Protein AF-A0A679KBF8-F1 (afdb_monomer)

Foldseek 3Di:
DDDFDADPPPGHTPVVCVPVVPCVVVCVVVVPPPDDPVVVVVVVVVFDADPVGGPVPDPPPPDDPPCPPPDPVVVVVVLCQAQNDPVQLVVQLVVQLVVLVPDPCNVVDDPLRNVLSSVLSSLVSSCVRGPVPPCVSVVSNVVSVVVVVVVVVD

Structure (mmCIF, N/CA/C/O backbone):
data_AF-A0A679KBF8-F1
#
_entry.id   AF-A0A679KBF8-F1
#
loop_
_atom_site.group_PDB
_atom_site.id
_atom_site.type_symbol
_atom_site.label_atom_id
_atom_site.label_alt_id
_atom_site.label_comp_id
_atom_site.label_asym_id
_atom_site.label_entity_id
_atom_site.label_seq_id
_atom_site.pdbx_PDB_ins_code
_atom_site.Cartn_x
_atom_site.Cartn_y
_atom_site.Cartn_z
_atom_site.occupancy
_atom_site.B_iso_or_equiv
_atom_site.auth_seq_id
_atom_site.auth_comp_id
_atom_site.auth_asym_id
_atom_site.auth_atom_id
_atom_site.pdbx_PDB_model_num
ATOM 1 N N . MET A 1 1 ? 2.979 41.231 -51.814 1.00 37.81 1 MET A N 1
ATOM 2 C CA . MET A 1 1 ? 3.895 41.541 -50.696 1.00 37.81 1 MET A CA 1
ATOM 3 C C . MET A 1 1 ? 4.637 40.258 -50.385 1.00 37.81 1 MET A C 1
ATOM 5 O O . MET A 1 1 ? 4.103 39.417 -49.674 1.00 37.81 1 MET A O 1
ATOM 9 N N . ASP A 1 2 ? 5.795 40.065 -51.010 1.00 38.38 2 ASP A N 1
ATOM 10 C CA . ASP A 1 2 ? 6.565 38.828 -50.877 1.00 38.38 2 ASP A CA 1
ATOM 11 C C . ASP A 1 2 ? 7.227 38.754 -49.501 1.00 38.38 2 ASP A C 1
ATOM 13 O O . ASP A 1 2 ? 7.965 39.657 -49.100 1.00 38.38 2 ASP A O 1
ATOM 17 N N . GLN A 1 3 ? 6.942 37.685 -48.755 1.00 44.09 3 GLN A N 1
ATOM 18 C CA . GLN A 1 3 ? 7.626 37.409 -47.497 1.00 44.09 3 GLN A CA 1
ATOM 19 C C . GLN A 1 3 ? 9.013 36.846 -47.795 1.00 44.09 3 GLN A C 1
ATOM 21 O O . GLN A 1 3 ? 9.156 35.710 -48.242 1.00 44.09 3 GLN A O 1
ATOM 26 N N . VAL A 1 4 ? 10.041 37.654 -47.546 1.00 43.03 4 VAL A N 1
ATOM 27 C CA . VAL A 1 4 ? 11.436 37.229 -47.674 1.00 43.03 4 VAL A CA 1
ATOM 28 C C . VAL A 1 4 ? 11.751 36.234 -46.555 1.00 43.03 4 VAL A C 1
ATOM 30 O O . VAL A 1 4 ? 11.696 36.588 -45.377 1.00 43.03 4 VAL A O 1
ATOM 33 N N . LYS A 1 5 ? 12.061 34.992 -46.927 1.00 49.69 5 LYS A N 1
ATOM 34 C CA . LYS A 1 5 ? 12.474 33.920 -46.014 1.00 49.69 5 LYS A CA 1
ATOM 35 C C . LYS A 1 5 ? 13.995 33.954 -45.804 1.00 49.69 5 LYS A C 1
ATOM 37 O O . LYS A 1 5 ? 14.747 34.293 -46.722 1.00 49.69 5 LYS A O 1
ATO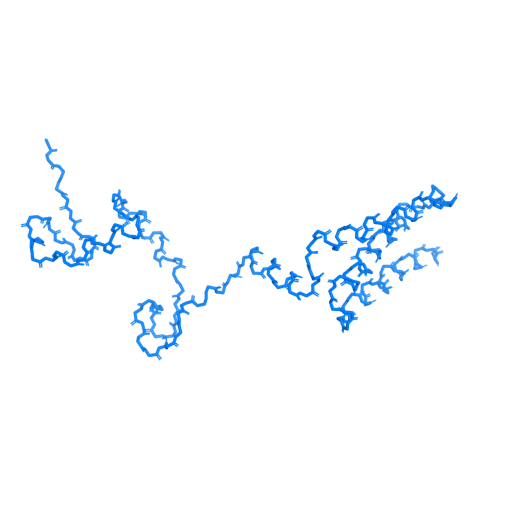M 42 N N . TYR A 1 6 ? 14.417 33.674 -44.572 1.00 43.31 6 TYR A N 1
ATOM 43 C CA . TYR A 1 6 ? 15.815 33.704 -44.135 1.00 43.31 6 TYR A CA 1
ATOM 44 C C . TYR A 1 6 ? 16.161 32.399 -43.409 1.00 43.31 6 TYR A C 1
ATOM 46 O O . TYR A 1 6 ? 15.367 31.923 -42.594 1.00 43.31 6 TYR A O 1
ATOM 54 N N . CYS A 1 7 ? 17.360 31.868 -43.652 1.00 40.50 7 CYS A N 1
ATOM 55 C CA . CYS A 1 7 ? 17.886 30.675 -42.990 1.00 40.50 7 CYS A CA 1
ATOM 56 C C . CYS A 1 7 ? 18.299 30.984 -41.541 1.00 40.50 7 CYS A C 1
ATOM 58 O O . CYS A 1 7 ? 19.079 31.900 -41.281 1.00 40.50 7 CYS A O 1
ATOM 60 N N . THR A 1 8 ? 17.801 30.209 -40.576 1.00 50.28 8 THR A N 1
ATOM 61 C CA . THR A 1 8 ? 17.963 30.480 -39.137 1.00 50.28 8 THR A CA 1
ATOM 62 C C . THR A 1 8 ? 19.338 30.130 -38.562 1.00 50.28 8 THR A C 1
ATOM 64 O O . THR A 1 8 ? 19.607 30.510 -37.426 1.00 50.28 8 THR A O 1
ATOM 67 N N . PHE A 1 9 ? 20.197 29.430 -39.309 1.00 37.97 9 PHE A N 1
ATOM 68 C CA . PHE A 1 9 ? 21.542 29.064 -38.845 1.00 37.97 9 PHE A CA 1
ATOM 69 C C . PHE A 1 9 ? 22.590 30.140 -39.186 1.00 37.97 9 PHE A C 1
ATOM 71 O O . PHE A 1 9 ? 23.430 30.466 -38.355 1.00 37.97 9 PHE A O 1
ATOM 78 N N . CYS A 1 10 ? 22.497 30.765 -40.367 1.00 38.66 10 CYS A N 1
ATOM 79 C CA . CYS A 1 10 ? 23.449 31.791 -40.826 1.00 38.66 10 CYS A CA 1
ATOM 80 C C . CYS A 1 10 ? 22.843 33.195 -41.027 1.00 38.66 10 CYS A C 1
ATOM 82 O O . CYS A 1 10 ? 23.578 34.161 -41.212 1.00 38.66 10 CYS A O 1
ATOM 84 N N . GLY A 1 11 ? 21.514 33.334 -41.003 1.00 45.44 11 GLY A N 1
ATOM 85 C CA . GLY A 1 11 ? 20.817 34.616 -41.154 1.00 45.44 11 GLY A CA 1
ATOM 86 C C . GLY A 1 11 ? 20.732 35.169 -42.585 1.00 45.44 11 GLY A C 1
ATOM 87 O O . GLY A 1 11 ? 20.301 36.310 -42.753 1.00 45.44 11 GLY A O 1
ATOM 88 N N . MET A 1 12 ? 21.121 34.407 -43.615 1.00 45.59 12 MET A N 1
ATOM 89 C CA . MET A 1 12 ? 21.074 34.844 -45.023 1.00 45.59 12 MET A CA 1
ATOM 90 C C . MET A 1 12 ? 19.700 34.610 -45.679 1.00 45.59 12 MET A C 1
ATOM 92 O O . MET A 1 12 ? 18.915 33.782 -45.216 1.00 45.59 12 MET A O 1
ATOM 96 N N . LYS A 1 13 ? 19.398 35.361 -46.751 1.00 49.81 13 LYS A N 1
ATOM 97 C CA . LYS A 1 13 ? 18.172 35.196 -47.562 1.00 49.81 13 LYS A CA 1
ATOM 98 C C . LYS A 1 13 ? 18.233 33.891 -48.359 1.00 49.81 13 LYS A C 1
ATOM 100 O O . LYS A 1 13 ? 19.283 33.586 -48.916 1.00 49.81 13 LYS A O 1
ATOM 105 N N . ASP A 1 14 ? 17.102 33.195 -48.495 1.00 48.00 14 ASP A N 1
ATOM 106 C CA . ASP A 1 14 ? 17.009 31.875 -49.156 1.00 48.00 14 ASP A CA 1
ATOM 107 C C . ASP A 1 14 ? 17.683 31.812 -50.542 1.00 48.00 14 ASP A C 1
ATOM 109 O O . ASP A 1 14 ? 18.344 30.828 -50.863 1.00 48.00 14 ASP A O 1
ATOM 113 N N . SER A 1 15 ? 17.601 32.880 -51.343 1.00 49.44 15 SER A N 1
ATOM 114 C CA . SER A 1 15 ? 18.197 32.942 -52.689 1.00 49.44 15 SER A CA 1
ATOM 115 C C . SER A 1 15 ? 19.734 32.943 -52.714 1.00 49.44 15 SER A C 1
ATOM 117 O O . SER A 1 15 ? 20.323 32.926 -53.786 1.00 49.44 15 SER A O 1
ATOM 119 N N . GLN A 1 16 ? 20.398 33.034 -51.558 1.00 49.50 16 GLN A N 1
ATOM 120 C CA . GLN A 1 16 ? 21.860 32.992 -51.424 1.00 49.50 16 GLN A CA 1
ATOM 121 C C . GLN A 1 16 ? 22.358 31.659 -50.832 1.00 49.50 16 GLN A C 1
ATOM 123 O O . GLN A 1 16 ? 23.561 31.478 -50.669 1.00 49.50 16 GLN A O 1
ATOM 128 N N . CYS A 1 17 ? 21.455 30.717 -50.527 1.00 45.66 17 CYS A N 1
ATOM 129 C CA . CYS A 1 17 ? 21.767 29.433 -49.888 1.00 45.66 17 CYS A CA 1
ATOM 130 C C . CYS A 1 17 ? 21.885 28.240 -50.858 1.00 45.66 17 CYS A C 1
ATOM 132 O O . CYS A 1 17 ? 22.042 27.111 -50.398 1.00 45.66 17 CYS A O 1
ATOM 134 N N . GLU A 1 18 ? 21.856 28.449 -52.179 1.00 43.78 18 GLU A N 1
ATOM 135 C CA . GLU A 1 18 ? 21.810 27.366 -53.187 1.00 43.78 18 GLU A CA 1
ATOM 136 C C . GLU A 1 18 ? 23.015 26.395 -53.175 1.00 43.78 18 GLU A C 1
ATOM 138 O O . GLU A 1 18 ? 22.949 25.331 -53.782 1.00 43.78 18 GLU A O 1
ATOM 143 N N . GLY A 1 19 ? 24.088 26.689 -52.430 1.00 41.16 19 GLY A N 1
ATOM 144 C CA . GLY A 1 19 ? 25.217 25.772 -52.211 1.00 41.16 19 GLY A CA 1
ATOM 145 C C . GLY A 1 19 ? 25.116 24.851 -50.982 1.00 41.16 19 GLY A C 1
ATOM 146 O O . GLY A 1 19 ? 25.958 23.973 -50.823 1.00 41.16 19 GLY A O 1
ATOM 147 N N . ALA A 1 20 ? 24.118 25.019 -50.106 1.00 40.22 20 ALA A N 1
ATOM 148 C CA . ALA A 1 20 ? 24.021 24.332 -48.807 1.00 40.22 20 ALA A CA 1
ATOM 149 C C . ALA A 1 20 ? 23.022 23.156 -48.810 1.00 40.22 20 ALA A C 1
ATOM 151 O O . ALA A 1 20 ? 22.279 22.932 -47.855 1.00 40.22 20 ALA A O 1
ATOM 152 N N . VAL A 1 21 ? 22.976 22.395 -49.906 1.00 35.50 21 VAL A N 1
ATOM 153 C CA . VAL A 1 21 ? 21.971 21.336 -50.133 1.00 35.50 21 VAL A CA 1
ATOM 154 C C . VAL A 1 21 ? 22.058 20.196 -49.097 1.00 35.50 21 VAL A C 1
ATOM 156 O O . VAL A 1 21 ? 21.090 19.471 -48.893 1.00 35.50 21 VAL A O 1
ATOM 159 N N . VAL A 1 22 ? 23.178 20.065 -48.380 1.00 34.12 22 VAL A N 1
ATOM 160 C CA . VAL A 1 22 ? 23.403 18.981 -47.406 1.00 34.12 22 VAL A CA 1
ATOM 161 C C . VAL A 1 22 ? 22.627 19.178 -46.089 1.00 34.12 22 VAL A C 1
ATOM 163 O O . VAL A 1 22 ? 22.342 18.205 -45.398 1.00 34.12 22 VAL A O 1
ATOM 166 N N . GLU A 1 23 ? 22.211 20.399 -45.740 1.00 43.38 23 GLU A N 1
ATOM 167 C CA . GLU A 1 23 ? 21.644 20.684 -44.405 1.00 43.38 23 GLU A CA 1
ATOM 168 C C . GLU A 1 23 ? 20.107 20.688 -44.346 1.00 43.38 23 GLU A C 1
ATOM 170 O O . GLU A 1 23 ? 19.518 20.583 -43.267 1.00 43.38 23 GLU A O 1
ATOM 175 N N . ILE A 1 24 ? 19.427 20.732 -45.497 1.00 39.91 24 ILE A N 1
ATOM 176 C CA . ILE A 1 24 ? 17.955 20.785 -45.560 1.00 39.91 24 ILE A CA 1
ATOM 177 C C . ILE A 1 24 ? 17.322 19.484 -45.032 1.00 39.91 24 ILE A C 1
ATOM 179 O O . ILE A 1 24 ? 16.293 19.532 -44.352 1.00 39.91 24 ILE A O 1
ATOM 183 N N . GLU A 1 25 ? 17.950 18.323 -45.259 1.00 41.91 25 GLU A N 1
ATOM 184 C CA . GLU A 1 25 ? 17.451 17.046 -44.728 1.00 41.91 25 GLU A CA 1
ATOM 185 C C . GLU A 1 25 ? 17.416 17.011 -43.193 1.00 41.91 25 GLU A C 1
ATOM 187 O O . GLU A 1 25 ? 16.503 16.417 -42.614 1.00 41.91 25 GLU A O 1
ATOM 192 N N . GLY A 1 26 ? 18.381 17.654 -42.527 1.00 41.09 26 GLY A N 1
ATOM 193 C CA . GLY A 1 26 ? 18.455 17.703 -41.065 1.00 41.09 26 GLY A CA 1
ATOM 194 C C . GLY A 1 26 ? 17.288 18.483 -40.461 1.00 41.09 26 GLY A C 1
ATOM 195 O O . GLY A 1 26 ? 16.657 18.034 -39.503 1.00 41.09 26 GLY A O 1
ATOM 196 N N . CYS A 1 27 ? 16.930 19.609 -41.080 1.00 39.16 27 CYS A N 1
ATOM 197 C CA . CYS A 1 27 ? 15.800 20.431 -40.650 1.00 39.16 27 CYS A CA 1
ATOM 198 C C . CYS A 1 27 ? 14.438 19.752 -40.880 1.00 39.16 27 CYS A C 1
ATOM 200 O O . CYS A 1 27 ? 13.521 19.948 -40.078 1.00 39.16 27 CYS A O 1
ATOM 202 N N . ILE A 1 28 ? 14.304 18.938 -41.937 1.00 43.56 28 ILE A N 1
ATOM 203 C CA . ILE A 1 28 ? 13.094 18.141 -42.202 1.00 43.56 28 ILE A CA 1
ATOM 204 C C . ILE A 1 28 ? 12.973 16.996 -41.186 1.00 43.56 28 ILE A C 1
ATOM 206 O O . ILE A 1 28 ? 11.913 16.831 -40.584 1.00 43.56 28 ILE A O 1
ATOM 210 N N . LYS A 1 29 ? 14.059 16.249 -40.934 1.00 44.56 29 LYS A N 1
ATOM 211 C CA . LYS A 1 29 ? 14.083 15.139 -39.959 1.00 44.56 29 LYS A CA 1
ATOM 212 C C . LYS A 1 29 ? 13.805 15.602 -38.525 1.00 44.56 29 LYS A C 1
ATOM 214 O O . LYS A 1 29 ? 13.202 14.859 -37.759 1.00 44.56 29 LYS A O 1
ATOM 219 N N . ALA A 1 30 ? 14.192 16.829 -38.178 1.00 47.72 30 ALA A N 1
ATOM 220 C CA . ALA A 1 30 ? 13.932 17.425 -36.869 1.00 47.72 30 ALA A CA 1
ATOM 221 C C . ALA A 1 30 ? 12.532 18.070 -36.730 1.00 47.72 30 ALA A C 1
ATOM 223 O O . ALA A 1 30 ? 12.197 18.563 -35.655 1.00 47.72 30 ALA A O 1
ATOM 224 N N . GLY A 1 31 ? 11.705 18.092 -37.787 1.00 44.78 31 GLY A N 1
ATOM 225 C CA . GLY A 1 31 ? 10.322 18.593 -37.727 1.00 44.78 31 GLY A CA 1
ATOM 226 C C . GLY A 1 31 ? 10.182 20.104 -37.479 1.00 44.78 31 GLY A C 1
ATOM 227 O O . GLY A 1 31 ? 9.112 20.569 -37.093 1.00 44.78 31 GLY A O 1
ATOM 228 N N . VAL A 1 32 ? 11.249 20.883 -37.685 1.00 47.22 32 VAL A N 1
ATOM 229 C CA . VAL A 1 32 ? 11.319 22.323 -37.345 1.00 47.22 32 VAL A CA 1
ATOM 230 C C . VAL A 1 32 ? 11.018 23.250 -38.527 1.00 47.22 32 VAL A C 1
ATOM 232 O O . VAL A 1 32 ? 11.065 24.476 -38.395 1.00 47.22 32 VAL A O 1
ATOM 235 N N . TYR A 1 33 ? 10.695 22.683 -39.690 1.00 42.03 33 TYR A N 1
ATOM 236 C CA . TYR A 1 33 ? 10.402 23.446 -40.898 1.00 42.03 33 TYR A CA 1
ATOM 237 C C . TYR A 1 33 ? 9.113 24.269 -40.717 1.00 42.03 33 TYR A C 1
ATOM 239 O O . TYR A 1 33 ? 8.021 23.718 -40.604 1.00 42.03 33 TYR A O 1
ATOM 247 N N . GLY A 1 34 ? 9.242 25.600 -40.669 1.00 48.66 34 GLY A N 1
ATOM 248 C CA . GLY A 1 34 ? 8.113 26.536 -40.554 1.00 48.66 34 GLY A CA 1
ATOM 249 C C . GLY A 1 34 ? 7.884 27.173 -39.175 1.00 48.66 34 GLY A C 1
ATOM 250 O O . GLY A 1 34 ? 6.901 27.894 -39.014 1.00 48.66 34 GLY A O 1
ATOM 251 N N . MET A 1 35 ? 8.761 26.966 -38.184 1.00 48.59 35 MET A N 1
ATOM 252 C CA . MET A 1 35 ? 8.641 27.641 -36.881 1.00 48.59 35 MET A CA 1
ATOM 253 C C . MET A 1 35 ? 9.159 29.086 -36.905 1.00 48.59 35 MET A C 1
ATOM 255 O O . MET A 1 35 ? 10.145 29.416 -37.560 1.00 48.59 35 MET A O 1
ATOM 259 N N . THR A 1 36 ? 8.513 29.963 -36.133 1.00 49.81 36 THR A N 1
ATOM 260 C CA . THR A 1 36 ? 8.946 31.360 -35.969 1.00 49.81 36 THR A CA 1
ATOM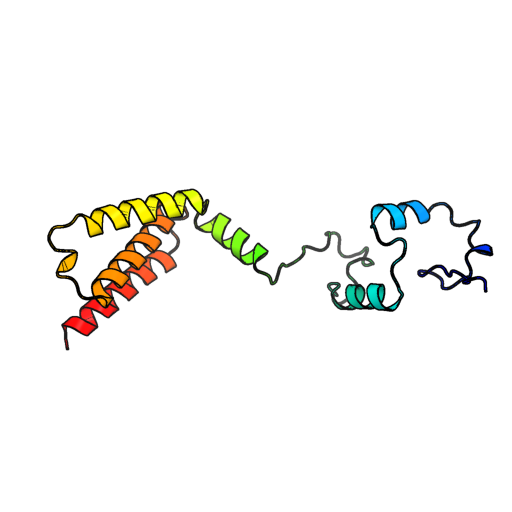 261 C C . THR A 1 36 ? 10.163 31.469 -35.039 1.00 49.81 36 THR A C 1
ATOM 263 O O . THR A 1 36 ? 10.341 30.666 -34.121 1.00 49.81 36 THR A O 1
ATOM 266 N N . ARG A 1 37 ? 10.987 32.515 -35.215 1.00 43.22 37 ARG A N 1
ATOM 267 C CA . ARG A 1 37 ? 12.200 32.787 -34.408 1.00 43.22 37 ARG A CA 1
ATOM 268 C C . ARG A 1 37 ? 11.948 32.730 -32.892 1.00 43.22 37 ARG A C 1
ATOM 270 O O . ARG A 1 37 ? 12.787 32.249 -32.136 1.00 43.22 37 ARG A O 1
ATOM 277 N N . THR A 1 38 ? 10.773 33.168 -32.447 1.00 44.47 38 THR A N 1
ATOM 278 C CA . THR A 1 38 ? 10.371 33.172 -31.032 1.00 44.47 38 THR A CA 1
ATOM 279 C C . THR A 1 38 ? 10.030 31.774 -30.497 1.00 44.47 38 THR A C 1
ATOM 281 O O . THR A 1 38 ? 10.191 31.521 -29.303 1.00 44.47 38 THR A O 1
ATOM 284 N N . GLN A 1 39 ? 9.575 30.854 -31.354 1.00 51.91 39 GLN A N 1
ATOM 285 C CA . GLN A 1 39 ? 9.347 29.450 -30.987 1.00 51.91 39 GLN A CA 1
ATOM 286 C C . GLN A 1 39 ? 10.677 28.691 -30.871 1.00 51.91 39 GLN A C 1
ATOM 288 O O . GLN A 1 39 ? 10.861 27.945 -29.915 1.00 51.91 39 GLN A O 1
ATOM 293 N N . ALA A 1 40 ? 11.644 28.967 -31.753 1.00 49.16 40 ALA A N 1
ATOM 294 C CA . ALA A 1 40 ? 12.977 28.360 -31.694 1.00 49.16 40 ALA A CA 1
ATOM 295 C C . ALA A 1 40 ? 13.777 28.784 -30.443 1.00 49.16 40 ALA A C 1
ATOM 297 O O . ALA A 1 40 ? 14.374 27.947 -29.769 1.00 49.16 40 ALA A O 1
ATOM 298 N N . MET A 1 41 ? 13.738 30.071 -30.069 1.00 44.53 41 MET A N 1
ATOM 299 C CA . MET A 1 41 ? 14.478 30.581 -28.899 1.00 44.53 41 MET A CA 1
ATOM 300 C C . MET A 1 41 ? 13.991 30.023 -27.554 1.00 44.53 41 MET A C 1
ATOM 302 O O . MET A 1 41 ? 14.775 29.945 -26.606 1.00 44.53 41 MET A O 1
ATOM 306 N N . ARG A 1 42 ? 12.715 29.628 -27.456 1.00 48.50 42 ARG A N 1
ATOM 307 C CA . ARG A 1 42 ? 12.165 28.992 -26.249 1.00 48.50 42 ARG A CA 1
ATOM 308 C C . ARG A 1 42 ? 12.767 27.605 -26.006 1.00 48.50 42 ARG A C 1
ATOM 310 O O . ARG A 1 42 ? 13.036 27.275 -24.861 1.00 48.50 42 ARG A O 1
ATOM 317 N N . ASN A 1 43 ? 13.061 26.857 -27.069 1.00 47.78 43 ASN A N 1
ATOM 318 C CA . ASN A 1 43 ? 13.645 25.515 -26.974 1.00 47.78 43 ASN A CA 1
ATOM 319 C C . ASN A 1 43 ? 15.145 25.541 -26.623 1.00 47.78 43 ASN A C 1
ATOM 321 O O . ASN A 1 43 ? 15.629 24.649 -25.933 1.00 47.78 43 ASN A O 1
ATOM 325 N N . LEU A 1 44 ? 15.876 26.589 -27.023 1.00 47.81 44 LEU A N 1
ATOM 326 C CA . LEU A 1 44 ? 17.303 26.758 -26.703 1.00 47.81 44 LEU A CA 1
ATOM 327 C C . LEU A 1 44 ? 17.578 27.045 -25.217 1.00 47.81 44 LEU A C 1
ATOM 329 O O . LEU A 1 44 ? 18.606 26.626 -24.691 1.00 47.81 44 LEU A O 1
ATOM 333 N N . HIS A 1 45 ? 16.665 27.720 -24.515 1.00 49.0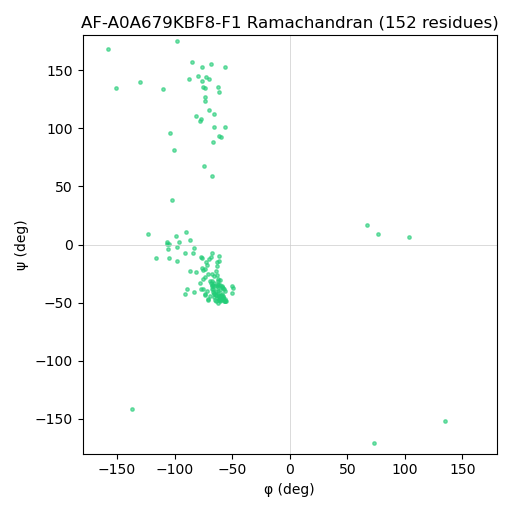0 45 HIS A N 1
ATOM 334 C CA . HIS A 1 45 ? 16.835 28.007 -23.083 1.00 49.00 45 HIS A CA 1
ATOM 335 C C . HIS A 1 45 ? 16.572 26.791 -22.180 1.00 49.00 45 HIS A C 1
ATOM 337 O O . HIS A 1 45 ? 16.905 26.833 -20.998 1.00 49.00 45 HIS A O 1
ATOM 343 N N . SER A 1 46 ? 16.008 25.713 -22.730 1.00 49.94 46 SER A N 1
ATOM 344 C CA . SER A 1 46 ? 15.765 24.441 -22.038 1.00 49.94 46 SER A CA 1
ATOM 345 C C . SER A 1 46 ? 16.850 23.393 -22.307 1.00 49.94 46 SER A C 1
ATOM 347 O O . SER A 1 46 ? 16.776 22.293 -21.765 1.00 49.94 46 SER A O 1
ATOM 349 N N . ALA A 1 47 ? 17.842 23.704 -23.148 1.00 51.84 47 ALA A N 1
ATOM 350 C CA . ALA A 1 47 ? 18.902 22.764 -23.479 1.00 51.84 47 ALA A CA 1
ATOM 351 C C . ALA A 1 47 ? 19.904 22.629 -22.313 1.00 51.84 47 ALA A C 1
ATOM 353 O O . ALA A 1 47 ? 20.320 23.643 -21.739 1.00 51.84 47 ALA A O 1
ATOM 354 N N . PRO A 1 48 ? 20.318 21.400 -21.957 1.00 50.56 48 PRO A N 1
ATOM 355 C CA . PRO A 1 48 ? 21.304 21.180 -20.908 1.00 50.56 48 PRO A CA 1
ATOM 356 C C . PRO A 1 48 ? 22.646 21.831 -21.282 1.00 50.56 48 PRO A C 1
ATOM 358 O O . PRO A 1 48 ? 23.114 21.723 -22.418 1.00 50.56 48 PRO A O 1
ATOM 361 N N . LYS A 1 49 ? 23.266 22.515 -20.313 1.00 52.38 49 LYS A N 1
ATOM 362 C CA . LYS A 1 49 ? 24.586 23.154 -20.438 1.00 52.38 49 LYS A CA 1
ATOM 363 C C . LYS A 1 49 ? 25.599 22.394 -19.586 1.00 52.38 49 LYS A C 1
ATOM 365 O O . LYS A 1 49 ? 25.311 22.084 -18.432 1.00 52.38 49 LYS A O 1
ATOM 370 N N . CYS A 1 50 ? 26.773 22.107 -20.135 1.00 50.94 50 CYS A N 1
ATOM 371 C CA . CYS A 1 50 ? 27.918 21.601 -19.380 1.00 50.94 50 CYS A CA 1
ATOM 372 C C . CYS A 1 50 ? 28.882 22.751 -19.043 1.00 50.94 50 CYS A C 1
ATOM 374 O O . CYS A 1 50 ? 28.701 23.882 -19.494 1.00 50.94 50 CYS A O 1
ATOM 376 N N . VAL A 1 51 ? 29.937 22.466 -18.270 1.00 50.59 51 VAL A N 1
ATOM 377 C CA .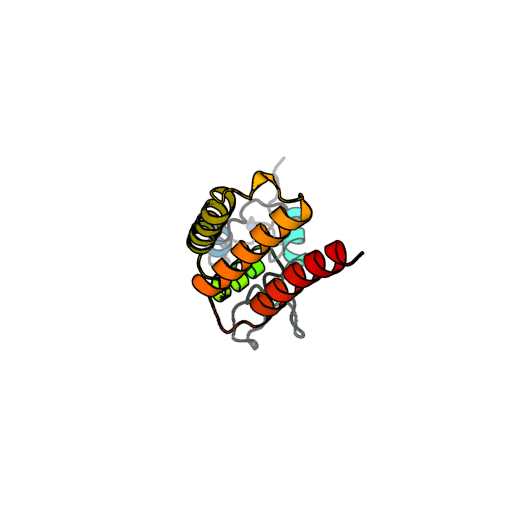 VAL A 1 51 ? 30.967 23.461 -17.899 1.00 50.59 51 VAL A CA 1
ATOM 378 C C . VAL A 1 51 ? 31.725 24.048 -19.103 1.00 50.59 51 VAL A C 1
ATOM 380 O O . VAL A 1 51 ? 32.379 25.075 -18.959 1.00 50.59 51 VAL A O 1
ATOM 383 N N . HIS A 1 52 ? 31.611 23.426 -20.282 1.00 48.22 52 HIS A N 1
ATOM 384 C CA . HIS A 1 52 ? 32.266 23.842 -21.525 1.00 48.22 52 HIS A CA 1
ATOM 385 C C . HIS A 1 52 ? 31.322 24.506 -22.549 1.00 48.22 52 HIS A C 1
ATOM 387 O O . HIS A 1 52 ? 31.801 24.947 -23.587 1.00 48.22 52 HIS A O 1
ATOM 393 N N . GLY A 1 53 ? 30.006 24.593 -22.299 1.00 55.91 53 GLY A N 1
ATOM 394 C CA . GLY A 1 53 ? 29.041 25.162 -23.256 1.00 55.91 53 GLY A CA 1
ATOM 395 C C . GLY A 1 53 ? 27.761 24.333 -23.426 1.00 55.91 53 GLY A C 1
ATOM 396 O O . GLY A 1 53 ? 27.326 23.650 -22.496 1.00 55.91 53 GLY A O 1
ATOM 397 N N . TYR A 1 54 ? 27.119 24.410 -24.599 1.00 52.66 54 TYR A N 1
ATOM 398 C CA . TYR A 1 54 ? 25.967 23.557 -24.924 1.00 52.66 54 TYR A CA 1
ATOM 399 C C . TYR A 1 54 ? 26.423 22.125 -25.217 1.00 52.66 54 TYR A C 1
ATOM 401 O O . TYR A 1 54 ? 27.376 21.898 -25.957 1.00 52.66 54 TYR A O 1
ATOM 409 N N . VAL A 1 55 ? 25.716 21.143 -24.648 1.00 51.66 55 VAL A N 1
ATOM 410 C CA . VAL A 1 55 ? 26.091 19.719 -24.742 1.00 51.66 55 VAL A CA 1
ATOM 411 C C . VAL A 1 55 ? 26.059 19.199 -26.187 1.00 51.66 55 VAL A C 1
ATOM 413 O O . VAL A 1 55 ? 26.808 18.289 -26.518 1.00 51.66 55 VAL A O 1
ATOM 416 N N . SER A 1 56 ? 25.251 19.800 -27.066 1.00 50.97 56 SER A N 1
ATOM 417 C CA . SER A 1 56 ? 25.166 19.435 -28.487 1.00 50.97 56 SER A CA 1
ATOM 418 C C . SER A 1 56 ? 26.413 19.771 -29.316 1.00 50.97 56 SER A C 1
ATOM 420 O O . SER A 1 56 ? 26.482 19.345 -30.462 1.00 50.97 56 SER A O 1
ATOM 422 N N . GLU A 1 57 ? 27.366 20.533 -28.771 1.00 48.94 57 GLU A N 1
ATOM 423 C CA . GLU A 1 57 ? 28.537 21.068 -29.493 1.00 48.94 57 GLU A CA 1
ATOM 424 C C . GLU A 1 57 ? 29.879 20.650 -28.852 1.00 48.94 57 GLU A C 1
ATOM 426 O O . GLU A 1 57 ? 30.933 21.176 -29.197 1.00 48.94 57 GLU A O 1
ATOM 431 N N . CYS A 1 58 ? 29.863 19.735 -27.876 1.00 44.19 58 CYS A N 1
ATOM 432 C CA . CYS A 1 58 ? 31.047 19.333 -27.114 1.00 44.19 58 CYS A CA 1
ATOM 433 C C . CYS A 1 58 ? 31.568 17.960 -27.571 1.00 44.19 58 CYS A C 1
ATOM 435 O O . CYS A 1 58 ? 31.153 16.916 -27.077 1.00 44.19 58 CYS A O 1
ATOM 437 N N . ASP A 1 59 ? 32.558 17.967 -28.463 1.00 51.97 59 ASP A N 1
ATOM 438 C CA . ASP A 1 59 ? 33.198 16.751 -29.000 1.00 51.97 59 ASP A CA 1
ATOM 439 C C . ASP A 1 59 ? 34.071 16.013 -27.962 1.00 51.97 59 ASP A C 1
ATOM 441 O O . ASP A 1 59 ? 34.504 14.881 -28.170 1.00 51.97 59 ASP A O 1
ATOM 445 N N . GLN A 1 60 ? 34.351 16.662 -26.825 1.00 50.88 60 GLN A N 1
ATOM 446 C CA . GLN A 1 60 ? 35.184 16.130 -25.739 1.00 50.88 60 GLN A CA 1
ATOM 447 C C . GLN A 1 60 ? 34.395 15.288 -24.733 1.00 50.88 60 GLN A C 1
ATOM 449 O O . GLN A 1 60 ? 34.967 14.464 -24.020 1.00 50.88 60 GLN A O 1
ATOM 454 N N . CYS A 1 61 ? 33.082 15.490 -24.650 1.00 50.56 61 CYS A N 1
ATOM 455 C CA . CYS A 1 61 ? 32.215 14.758 -23.749 1.00 50.56 61 CYS A CA 1
ATOM 456 C C . CYS A 1 61 ? 31.505 13.656 -24.542 1.00 50.56 61 CYS A C 1
ATOM 458 O O . CYS A 1 61 ? 30.370 13.807 -24.972 1.00 50.56 61 CYS A O 1
ATOM 460 N N . GLY A 1 62 ? 32.206 12.540 -24.758 1.00 51.00 62 GLY A N 1
ATOM 461 C CA . GLY A 1 62 ? 31.725 11.363 -25.490 1.00 51.00 62 GLY A CA 1
ATOM 462 C C . GLY A 1 62 ? 30.593 10.596 -24.797 1.00 51.00 62 GLY A C 1
ATOM 463 O O . GLY A 1 62 ? 30.738 9.414 -24.506 1.00 51.00 62 GLY A O 1
ATOM 464 N N . ASN A 1 63 ? 29.463 11.244 -24.530 1.00 56.00 63 ASN A N 1
ATOM 465 C CA . ASN A 1 63 ? 28.206 10.574 -24.229 1.00 56.00 63 ASN A CA 1
ATOM 466 C C . ASN A 1 63 ? 27.033 11.457 -24.682 1.00 56.00 63 ASN A C 1
ATOM 468 O O . ASN A 1 63 ? 27.042 12.655 -24.391 1.00 56.00 63 ASN A O 1
ATOM 472 N N . PRO A 1 64 ? 26.014 10.892 -25.365 1.00 51.25 64 PRO A N 1
ATOM 473 C CA . PRO A 1 64 ? 24.820 11.641 -25.750 1.00 51.25 64 PRO A CA 1
ATOM 474 C C . PRO A 1 64 ? 24.183 12.262 -24.503 1.00 51.25 64 PRO A C 1
ATOM 476 O O . PRO A 1 64 ? 24.353 11.695 -23.415 1.00 51.25 64 PRO A O 1
ATOM 479 N N . PRO A 1 65 ? 23.458 13.393 -24.637 1.00 49.22 65 PRO A N 1
ATOM 480 C CA . PRO A 1 65 ? 22.823 14.056 -23.510 1.00 49.22 65 PRO A CA 1
ATOM 481 C C . PRO A 1 65 ? 21.918 13.042 -22.822 1.00 49.22 65 PRO A C 1
ATOM 483 O O . PRO A 1 65 ? 20.831 12.727 -23.303 1.00 49.22 65 PRO A O 1
ATOM 486 N N . GLN A 1 66 ? 22.397 12.494 -21.709 1.00 52.38 66 GLN A N 1
ATOM 487 C CA . GLN A 1 66 ? 21.569 11.724 -20.809 1.00 52.38 66 GLN A CA 1
ATOM 488 C C . GLN A 1 66 ? 20.597 12.764 -20.279 1.00 52.38 66 GLN A C 1
ATOM 490 O O . GLN A 1 66 ? 20.985 13.627 -19.489 1.00 52.38 66 GLN A O 1
ATOM 495 N N . VAL A 1 67 ? 19.381 12.769 -20.826 1.00 49.78 67 VAL A N 1
ATOM 496 C CA . VAL A 1 67 ? 18.279 13.584 -20.332 1.00 49.78 67 VAL A CA 1
ATOM 497 C C . VAL A 1 67 ? 18.083 13.115 -18.900 1.00 49.78 67 VAL A C 1
ATOM 499 O O . VAL A 1 67 ? 17.434 12.109 -18.634 1.00 49.78 67 VAL A O 1
ATOM 502 N N . SER A 1 68 ? 18.743 13.791 -17.964 1.00 50.94 68 SER A N 1
ATOM 503 C CA . SER A 1 68 ? 18.461 13.659 -16.553 1.00 50.94 68 SER A CA 1
ATOM 504 C C . SER A 1 68 ? 17.072 14.244 -16.393 1.00 50.94 68 SER A C 1
ATOM 506 O O . SER A 1 68 ? 16.882 15.447 -16.230 1.00 50.94 68 SER A O 1
ATOM 508 N N . HIS A 1 69 ? 16.071 13.390 -16.570 1.00 48.56 69 HIS A N 1
ATOM 509 C CA . HIS A 1 69 ? 14.687 13.754 -16.378 1.00 48.56 69 HIS A CA 1
ATOM 510 C C . HIS A 1 69 ? 14.528 14.159 -14.907 1.00 48.56 69 HIS A C 1
ATOM 512 O O . HIS A 1 69 ? 14.285 13.338 -14.034 1.00 48.56 69 HIS A O 1
ATOM 518 N N . CYS A 1 70 ? 14.644 15.449 -14.597 1.00 52.44 70 CYS A N 1
ATOM 519 C CA . CYS A 1 70 ? 14.047 16.016 -13.395 1.00 52.44 70 CYS A CA 1
ATOM 520 C C . CYS A 1 70 ? 12.536 16.123 -13.653 1.00 52.44 70 CYS A C 1
ATOM 522 O O . CYS A 1 70 ? 11.972 17.188 -13.877 1.00 52.44 70 CYS A O 1
ATOM 524 N N . GLY A 1 71 ? 11.881 14.971 -13.751 1.00 69.94 71 GLY A N 1
ATOM 525 C CA . GLY A 1 71 ? 10.514 14.875 -14.235 1.00 69.94 71 GLY A CA 1
ATOM 526 C C . GLY A 1 71 ? 9.828 13.606 -13.762 1.00 69.94 71 GLY A C 1
ATOM 527 O O . GLY A 1 71 ? 10.459 12.689 -13.229 1.00 69.94 71 GLY A O 1
ATOM 528 N N . LEU A 1 72 ? 8.511 13.576 -13.955 1.00 80.19 72 LEU A N 1
ATOM 529 C CA . LEU A 1 72 ? 7.656 12.441 -13.615 1.00 80.19 72 LEU A CA 1
ATOM 530 C C . LEU A 1 72 ? 8.216 11.128 -14.182 1.00 80.19 72 LEU A C 1
ATOM 532 O O . LEU A 1 72 ? 8.266 10.140 -13.459 1.00 80.19 72 LEU A O 1
ATOM 536 N N . ASP A 1 73 ? 8.717 11.143 -15.416 1.00 84.94 73 ASP A N 1
ATOM 537 C CA . ASP A 1 73 ? 9.178 9.939 -16.112 1.00 84.94 73 ASP A CA 1
ATOM 538 C C . ASP A 1 73 ? 10.379 9.273 -15.428 1.00 84.94 73 ASP A C 1
ATOM 540 O O . ASP A 1 73 ? 10.340 8.070 -15.181 1.00 84.94 73 ASP A O 1
ATOM 544 N N . ALA A 1 74 ? 11.383 10.039 -14.980 1.00 79.44 74 ALA A N 1
ATOM 545 C CA . ALA A 1 74 ? 12.481 9.471 -14.186 1.00 79.44 74 ALA A CA 1
ATOM 546 C C . ALA A 1 74 ? 12.002 8.899 -12.851 1.00 79.44 74 ALA A C 1
ATOM 548 O O . ALA A 1 74 ? 12.528 7.899 -12.366 1.00 79.44 74 ALA A O 1
ATOM 549 N N . THR A 1 75 ? 11.002 9.536 -12.236 1.00 83.62 75 THR A N 1
ATOM 550 C CA . THR A 1 75 ? 10.414 9.027 -10.991 1.00 83.62 75 THR A CA 1
ATOM 551 C C . THR A 1 75 ? 9.690 7.709 -11.245 1.00 83.62 75 THR A C 1
ATOM 553 O O . THR A 1 75 ? 9.783 6.794 -10.428 1.00 83.62 75 THR A O 1
ATOM 556 N N . LEU A 1 76 ? 8.972 7.591 -12.363 1.00 88.56 76 LEU A N 1
ATOM 557 C CA . LEU A 1 76 ? 8.284 6.363 -12.747 1.00 88.56 76 LEU A CA 1
ATOM 558 C C . LEU A 1 76 ? 9.279 5.244 -13.054 1.00 88.56 76 LEU A C 1
ATOM 560 O O . LEU A 1 76 ? 9.110 4.149 -12.528 1.00 88.56 76 LEU A O 1
ATOM 564 N N . GLU A 1 77 ? 10.343 5.527 -13.804 1.00 85.62 77 GLU A N 1
ATOM 565 C CA . GLU A 1 77 ? 11.387 4.553 -14.128 1.00 85.62 77 GLU A CA 1
ATOM 566 C C . GLU A 1 77 ? 12.114 4.059 -12.870 1.00 85.62 77 GLU A C 1
ATOM 568 O O . GLU A 1 77 ? 12.182 2.855 -12.614 1.00 85.62 77 GLU A O 1
ATOM 573 N N . ALA A 1 78 ? 12.577 4.975 -12.012 1.00 86.12 78 ALA A N 1
ATOM 574 C CA . ALA A 1 78 ? 13.248 4.616 -10.764 1.00 86.12 78 ALA A CA 1
ATOM 575 C C . ALA A 1 78 ? 12.351 3.765 -9.847 1.00 86.12 78 ALA A C 1
ATOM 577 O O . ALA A 1 78 ? 12.827 2.849 -9.171 1.00 86.12 78 ALA A O 1
ATOM 578 N N . ARG A 1 79 ? 11.041 4.047 -9.822 1.00 87.75 79 ARG A N 1
ATOM 579 C CA . ARG A 1 79 ? 10.071 3.282 -9.028 1.00 87.75 79 ARG A CA 1
ATOM 580 C C . ARG A 1 79 ? 9.718 1.944 -9.664 1.00 87.75 79 ARG A C 1
ATOM 582 O O . ARG A 1 79 ? 9.585 0.982 -8.915 1.00 87.75 79 ARG A O 1
ATOM 589 N N . GLY A 1 80 ? 9.600 1.870 -10.987 1.00 89.25 80 GLY A N 1
ATOM 590 C CA . GLY A 1 80 ? 9.386 0.620 -11.718 1.00 89.25 80 GLY A CA 1
ATOM 591 C C . GLY A 1 80 ? 10.544 -0.350 -11.497 1.00 89.25 80 GLY A C 1
ATOM 592 O O . GLY A 1 80 ? 10.328 -1.485 -11.084 1.00 89.25 80 GLY A O 1
ATOM 593 N N . ASN A 1 81 ? 11.782 0.139 -11.611 1.00 87.88 81 ASN A N 1
ATOM 594 C CA . ASN A 1 81 ? 12.984 -0.661 -11.361 1.00 87.88 81 ASN A CA 1
ATOM 595 C C . ASN A 1 81 ? 13.063 -1.201 -9.923 1.00 87.88 81 ASN A C 1
ATOM 597 O O . ASN A 1 81 ? 13.632 -2.262 -9.689 1.00 87.88 81 ASN A O 1
ATOM 601 N N . ARG A 1 82 ? 12.505 -0.478 -8.944 1.00 87.62 82 ARG A N 1
ATOM 602 C CA . ARG A 1 82 ? 12.570 -0.862 -7.526 1.00 87.62 82 ARG A CA 1
ATOM 603 C C . ARG A 1 82 ? 11.407 -1.734 -7.063 1.00 87.62 82 ARG A C 1
ATOM 605 O O . ARG A 1 82 ? 11.607 -2.649 -6.268 1.00 87.62 82 ARG A O 1
ATOM 612 N N . TYR A 1 83 ? 10.191 -1.401 -7.477 1.00 87.44 83 TYR A N 1
ATOM 613 C CA . TYR A 1 83 ? 8.961 -2.008 -6.961 1.00 87.44 83 TYR A CA 1
ATOM 614 C C . TYR A 1 83 ? 8.296 -2.971 -7.947 1.00 87.44 83 TYR A C 1
ATOM 616 O O . TYR A 1 83 ? 7.217 -3.483 -7.641 1.00 87.44 83 TYR A O 1
ATOM 624 N N . GLY A 1 84 ? 8.924 -3.180 -9.105 1.00 89.31 84 GLY A N 1
ATOM 625 C CA . GLY A 1 84 ? 8.366 -3.931 -10.215 1.00 89.31 84 GLY A CA 1
ATOM 626 C C . GLY A 1 84 ? 7.260 -3.172 -10.942 1.00 89.31 84 GLY A C 1
ATOM 627 O O . GLY A 1 84 ? 6.997 -1.987 -10.706 1.00 89.31 84 GLY A O 1
ATOM 628 N N . GLU A 1 85 ? 6.587 -3.894 -11.831 1.00 91.69 85 GLU A N 1
ATOM 629 C CA . GLU A 1 85 ? 5.474 -3.373 -12.612 1.00 91.69 85 GLU A CA 1
ATOM 630 C C . GLU A 1 85 ? 4.317 -2.918 -11.716 1.00 91.69 85 GLU A C 1
ATOM 632 O O . GLU A 1 85 ? 3.839 -3.645 -10.836 1.00 91.69 85 GLU A O 1
ATOM 637 N N . PHE A 1 86 ? 3.808 -1.708 -11.969 1.00 93.12 86 PHE A N 1
ATOM 638 C CA . PHE A 1 86 ? 2.728 -1.133 -11.162 1.00 93.12 86 PHE A CA 1
ATOM 639 C C . PHE A 1 86 ? 1.472 -2.013 -11.172 1.00 93.12 86 PHE A C 1
ATOM 641 O O . PHE A 1 86 ? 0.790 -2.124 -10.153 1.00 93.12 86 PHE A O 1
ATOM 648 N N . ARG A 1 87 ? 1.182 -2.666 -12.305 1.00 94.56 87 ARG A N 1
ATOM 649 C CA . ARG A 1 87 ? 0.043 -3.580 -12.455 1.00 94.56 87 ARG A CA 1
ATOM 650 C C . ARG A 1 87 ? 0.097 -4.731 -11.452 1.00 94.56 87 ARG A C 1
ATOM 652 O O . ARG A 1 87 ? -0.918 -5.028 -10.823 1.00 94.56 87 ARG A O 1
ATOM 659 N N . ASP A 1 88 ? 1.260 -5.350 -11.293 1.00 92.81 88 ASP A N 1
ATOM 660 C CA . ASP A 1 88 ? 1.423 -6.529 -10.441 1.00 92.81 88 ASP A CA 1
ATOM 661 C C . ASP A 1 88 ? 1.382 -6.125 -8.966 1.00 92.81 88 ASP A C 1
ATOM 663 O O . ASP A 1 88 ? 0.629 -6.697 -8.174 1.00 92.81 88 ASP A O 1
ATOM 667 N N . ASN A 1 89 ? 2.061 -5.027 -8.632 1.00 94.69 89 ASN A N 1
ATOM 668 C CA . ASN A 1 89 ? 1.981 -4.404 -7.318 1.00 94.69 89 ASN A CA 1
ATOM 669 C C . ASN A 1 89 ? 0.529 -4.063 -6.933 1.00 94.69 89 ASN A C 1
ATOM 671 O O . ASN A 1 89 ? 0.059 -4.428 -5.851 1.00 94.69 89 ASN A O 1
ATOM 675 N N . ALA A 1 90 ? -0.217 -3.423 -7.838 1.00 96.56 90 ALA A N 1
ATOM 676 C CA . ALA A 1 90 ? -1.616 -3.077 -7.621 1.00 96.56 90 ALA A CA 1
ATOM 677 C C . ALA A 1 90 ? -2.495 -4.323 -7.437 1.00 96.56 90 ALA A C 1
ATOM 679 O O . ALA A 1 90 ? -3.367 -4.329 -6.565 1.00 96.56 90 ALA A O 1
ATOM 680 N N . ALA A 1 91 ? -2.259 -5.388 -8.208 1.00 97.62 91 ALA A N 1
ATOM 681 C CA . ALA A 1 91 ? -2.994 -6.642 -8.077 1.00 97.62 91 ALA A CA 1
ATOM 682 C C . ALA A 1 91 ? -2.793 -7.279 -6.691 1.00 97.62 91 ALA A C 1
ATOM 684 O O . ALA A 1 91 ? -3.779 -7.640 -6.038 1.00 97.62 91 ALA A O 1
ATOM 685 N N . VAL A 1 92 ? -1.545 -7.349 -6.214 1.00 97.50 92 VAL A N 1
ATOM 686 C CA . VAL A 1 92 ? -1.198 -7.886 -4.888 1.00 97.50 92 VAL A CA 1
ATOM 687 C C . VAL A 1 92 ? -1.774 -7.013 -3.773 1.00 97.50 92 VAL A C 1
ATOM 689 O O . VAL A 1 92 ? -2.446 -7.528 -2.877 1.00 97.50 92 VAL A O 1
ATOM 692 N N . ALA A 1 93 ? -1.592 -5.691 -3.849 1.00 98.00 93 ALA A N 1
ATOM 693 C CA . ALA A 1 93 ? -2.125 -4.756 -2.858 1.00 98.00 93 ALA A CA 1
ATOM 694 C C . ALA A 1 93 ? -3.644 -4.903 -2.726 1.00 98.00 93 ALA A C 1
ATOM 696 O O . ALA A 1 93 ? -4.172 -5.054 -1.627 1.00 98.00 93 ALA A O 1
ATOM 697 N N . GLN A 1 94 ? -4.358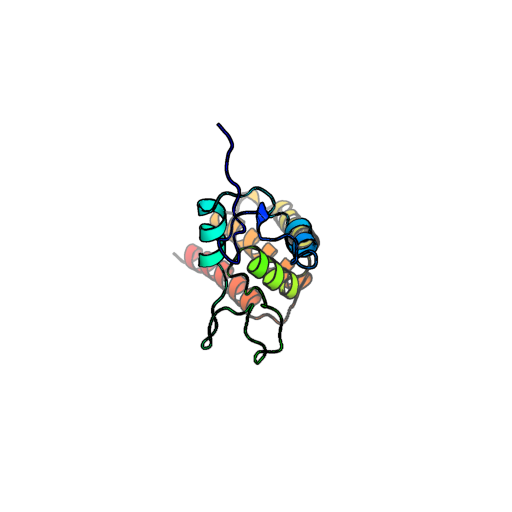 -4.912 -3.854 1.00 98.44 94 GLN A N 1
ATOM 698 C CA . GLN A 1 94 ? -5.810 -5.058 -3.861 1.00 98.44 94 GLN A CA 1
ATOM 699 C C . GLN A 1 94 ? -6.257 -6.437 -3.356 1.00 98.44 94 GLN A C 1
ATOM 701 O O . GLN A 1 94 ? -7.303 -6.540 -2.717 1.00 98.44 94 GLN A O 1
ATOM 706 N N . ALA A 1 95 ? -5.483 -7.499 -3.593 1.00 98.44 95 ALA A N 1
ATOM 707 C CA . ALA A 1 95 ? -5.775 -8.818 -3.036 1.00 98.44 95 ALA A CA 1
ATOM 708 C C . ALA A 1 95 ? -5.703 -8.823 -1.503 1.00 98.44 95 ALA A C 1
ATOM 710 O O . ALA A 1 95 ? -6.661 -9.255 -0.863 1.00 98.44 95 ALA A O 1
ATOM 711 N N . LEU A 1 96 ? -4.637 -8.271 -0.919 1.00 98.38 96 LEU A N 1
ATOM 712 C CA . LEU A 1 96 ? -4.487 -8.146 0.536 1.00 98.38 96 LEU A CA 1
ATOM 713 C C . LEU A 1 96 ? -5.602 -7.287 1.149 1.00 98.38 96 LEU A C 1
ATOM 715 O O . LEU A 1 96 ? -6.266 -7.693 2.099 1.00 98.38 96 LEU A O 1
ATOM 719 N N . LYS A 1 97 ? -5.894 -6.141 0.531 1.00 98.44 97 LYS A N 1
ATOM 720 C CA . LYS A 1 97 ? -6.975 -5.234 0.942 1.00 98.44 97 LYS A CA 1
ATOM 721 C C . LYS A 1 97 ? -8.350 -5.901 0.958 1.00 98.44 97 LYS A C 1
ATOM 723 O O . LYS A 1 97 ? -9.160 -5.631 1.848 1.00 98.44 97 LYS A O 1
ATOM 728 N N . ARG A 1 98 ? -8.623 -6.791 -0.004 1.00 98.56 98 ARG A N 1
ATOM 729 C CA . ARG A 1 98 ? -9.847 -7.609 -0.021 1.00 98.56 98 ARG A CA 1
ATOM 730 C C . ARG A 1 98 ? -9.878 -8.630 1.112 1.00 98.56 98 ARG A C 1
ATOM 732 O O . ARG A 1 98 ? -10.958 -8.884 1.631 1.00 98.56 98 ARG A O 1
ATOM 739 N N . VAL A 1 99 ? -8.738 -9.206 1.498 1.00 98.25 99 VAL A N 1
ATOM 740 C CA . VAL A 1 99 ? -8.663 -10.105 2.663 1.00 98.25 99 VAL A CA 1
ATOM 741 C C . VAL A 1 99 ? -9.042 -9.351 3.936 1.00 98.25 99 VAL A C 1
ATOM 743 O O . VAL A 1 99 ? -9.888 -9.832 4.684 1.00 98.25 99 VAL A O 1
ATOM 746 N N . PHE A 1 100 ? -8.512 -8.142 4.141 1.00 98.12 100 PHE A N 1
ATOM 747 C CA . PHE A 1 100 ? -8.832 -7.333 5.324 1.00 98.12 100 PHE A CA 1
ATOM 748 C C . PHE A 1 100 ? -10.320 -6.982 5.402 1.00 98.12 100 PHE A C 1
ATOM 750 O O . PHE A 1 100 ? -10.963 -7.227 6.422 1.00 98.12 100 PHE A O 1
ATOM 757 N N . ARG A 1 101 ? -10.891 -6.510 4.287 1.00 97.75 101 ARG A N 1
ATOM 758 C CA . ARG A 1 101 ? -12.315 -6.143 4.168 1.00 97.75 101 ARG A CA 1
ATOM 759 C C . ARG A 1 101 ? -13.286 -7.307 4.350 1.00 97.75 101 ARG A C 1
ATOM 761 O O . ARG A 1 101 ? -14.448 -7.084 4.648 1.00 97.75 101 ARG A O 1
ATOM 768 N N . ARG A 1 102 ? -12.836 -8.547 4.140 1.00 97.56 102 ARG A N 1
ATOM 769 C CA . ARG A 1 102 ? -13.650 -9.755 4.357 1.00 97.56 102 ARG A CA 1
ATOM 770 C C . ARG A 1 102 ? -13.655 -10.218 5.813 1.00 97.56 102 ARG A C 1
ATOM 772 O O . ARG A 1 102 ? -14.366 -11.165 6.135 1.00 97.56 102 ARG A O 1
ATOM 779 N N . SER A 1 103 ? -12.844 -9.610 6.676 1.00 96.94 103 SER A N 1
ATOM 780 C CA . SER A 1 103 ? -12.801 -9.978 8.087 1.00 96.94 103 SER A CA 1
ATOM 781 C C . SER A 1 103 ? -14.054 -9.500 8.823 1.00 96.94 103 SER A C 1
ATOM 783 O O . SER A 1 103 ? -14.563 -8.411 8.571 1.00 96.94 103 SER A O 1
ATOM 785 N N . VAL A 1 104 ? -14.521 -10.298 9.785 1.00 96.06 104 VAL A N 1
ATOM 786 C CA . VAL A 1 104 ? -15.726 -10.002 10.585 1.00 96.06 104 VAL A CA 1
ATOM 787 C C . VAL A 1 104 ? -15.610 -8.735 11.439 1.00 96.06 104 VAL A C 1
ATOM 789 O O . VAL A 1 104 ? -16.613 -8.249 11.940 1.00 96.06 104 VAL A O 1
ATOM 792 N N . LYS A 1 105 ? -14.390 -8.221 11.630 1.00 96.94 105 LYS A N 1
ATOM 793 C CA . LYS A 1 105 ? -14.093 -7.027 12.428 1.00 96.94 105 LYS A CA 1
ATOM 794 C C . LYS A 1 105 ? -13.780 -5.796 11.593 1.00 96.94 105 LYS A C 1
ATOM 796 O O . LYS A 1 105 ? -13.503 -4.758 12.173 1.00 96.94 105 LYS A O 1
ATOM 801 N N . TRP A 1 106 ? -13.812 -5.888 10.262 1.00 97.81 106 TRP A N 1
ATOM 802 C CA . TRP A 1 106 ? -13.446 -4.755 9.417 1.00 97.81 106 TRP A CA 1
ATOM 803 C C . TRP A 1 106 ? -14.310 -3.525 9.695 1.00 97.81 106 TRP A C 1
ATOM 805 O O . TRP A 1 106 ? -13.777 -2.429 9.839 1.00 97.81 106 TRP A O 1
ATOM 815 N N . ASP A 1 107 ? -15.623 -3.706 9.812 1.00 97.56 107 ASP A N 1
ATOM 816 C CA . ASP A 1 107 ? -16.544 -2.587 10.004 1.00 97.56 107 ASP A CA 1
ATOM 817 C C . ASP A 1 107 ? -16.425 -1.949 11.395 1.00 97.56 107 ASP A C 1
ATOM 819 O O . ASP A 1 107 ? -16.636 -0.743 11.508 1.00 97.56 107 ASP A O 1
ATOM 823 N N . ASP A 1 108 ? -15.966 -2.710 12.396 1.00 98.00 108 ASP A N 1
ATOM 824 C CA . ASP A 1 108 ? -15.709 -2.242 13.767 1.00 98.00 108 ASP A CA 1
ATOM 825 C C . ASP A 1 108 ? -14.462 -1.342 13.873 1.00 98.00 108 ASP A C 1
ATOM 827 O O . ASP A 1 108 ? -14.254 -0.701 14.901 1.00 98.00 108 ASP A O 1
ATOM 831 N N . LEU A 1 109 ? -13.598 -1.316 12.851 1.00 97.69 109 LEU A N 1
ATOM 832 C CA . LEU A 1 109 ? -12.380 -0.509 12.873 1.00 97.69 109 LEU A CA 1
ATOM 833 C C . LEU A 1 109 ? -12.678 0.975 12.634 1.00 97.69 109 LEU A C 1
ATOM 835 O O . LEU A 1 109 ? -13.442 1.347 11.740 1.00 97.69 109 LEU A O 1
ATOM 839 N N . GLU A 1 110 ? -11.968 1.827 13.361 1.00 97.81 110 GLU A N 1
ATOM 840 C CA . GLU A 1 110 ? -11.933 3.268 13.128 1.00 97.81 110 GLU A CA 1
ATOM 841 C C . GLU A 1 110 ? -11.211 3.599 11.811 1.00 97.81 110 GLU A C 1
ATOM 843 O O . GLU A 1 110 ? -10.328 2.862 11.360 1.00 97.81 110 GLU A O 1
ATOM 848 N N . ASP A 1 111 ? -11.514 4.754 11.213 1.00 97.94 111 ASP A N 1
ATOM 849 C CA . ASP A 1 111 ? -10.973 5.139 9.897 1.00 97.94 111 ASP A CA 1
ATOM 850 C C . ASP A 1 111 ? -9.439 5.127 9.847 1.00 97.94 111 ASP A C 1
ATOM 852 O O . ASP A 1 111 ? -8.838 4.647 8.886 1.00 97.94 111 ASP A O 1
ATOM 856 N N . HIS A 1 112 ? -8.783 5.582 10.916 1.00 97.44 112 HIS A N 1
ATOM 857 C CA . HIS A 1 112 ? -7.322 5.582 11.010 1.00 97.44 112 HIS A CA 1
ATOM 858 C C . HIS A 1 112 ? -6.727 4.166 11.089 1.00 97.44 112 HIS A C 1
ATOM 860 O O . HIS A 1 112 ? -5.625 3.938 10.593 1.00 97.44 112 HIS A O 1
ATOM 866 N N . GLN A 1 113 ? -7.449 3.206 11.678 1.00 98.38 113 GLN A N 1
ATOM 867 C CA . GLN A 1 113 ? -7.032 1.803 11.728 1.00 98.38 113 GLN A CA 1
ATOM 868 C C . GLN A 1 113 ? -7.190 1.150 10.349 1.00 98.38 113 GLN A C 1
ATOM 870 O O . GLN A 1 113 ? -6.282 0.458 9.886 1.00 98.38 113 GLN A O 1
ATOM 875 N N . LYS A 1 114 ? -8.314 1.413 9.667 1.00 98.44 114 LYS A N 1
ATOM 876 C CA . LYS A 1 114 ? -8.574 0.945 8.294 1.00 98.44 114 LYS A CA 1
ATOM 877 C C . LYS A 1 114 ? -7.516 1.469 7.318 1.00 98.44 114 LYS A C 1
ATOM 879 O O . LYS A 1 114 ? -6.940 0.680 6.568 1.00 98.44 114 LYS A O 1
ATOM 884 N N . GLU A 1 115 ? -7.216 2.767 7.369 1.00 98.38 115 GLU A N 1
ATOM 885 C CA . GLU A 1 115 ? -6.214 3.397 6.501 1.00 98.38 115 GLU A CA 1
ATOM 886 C C . GLU A 1 115 ? -4.808 2.840 6.757 1.00 98.38 115 GLU A C 1
ATOM 888 O O . GLU A 1 115 ? -4.094 2.498 5.813 1.00 98.38 115 GLU A O 1
ATOM 893 N N . ALA A 1 116 ? -4.416 2.665 8.024 1.00 98.38 116 ALA A N 1
ATOM 894 C CA . ALA A 1 116 ? -3.121 2.078 8.357 1.00 98.38 116 ALA A CA 1
ATOM 895 C C . ALA A 1 116 ? -2.964 0.670 7.759 1.00 98.38 116 ALA A C 1
ATOM 897 O O . ALA A 1 116 ? -1.937 0.375 7.144 1.00 98.38 116 ALA A O 1
ATOM 898 N N . LEU A 1 117 ? -3.993 -0.180 7.863 1.00 98.44 117 LEU A N 1
ATOM 899 C CA . LEU A 1 117 ? -3.990 -1.509 7.245 1.00 98.44 117 LEU A CA 1
ATOM 900 C C . LEU A 1 117 ? -3.871 -1.425 5.716 1.00 98.44 117 LEU A C 1
ATOM 902 O O . LEU A 1 117 ? -3.071 -2.148 5.117 1.00 98.44 117 LEU A O 1
ATOM 906 N N . ASP A 1 118 ? -4.608 -0.524 5.069 1.00 98.31 118 ASP A N 1
ATOM 907 C CA . ASP A 1 118 ? -4.553 -0.348 3.615 1.00 98.31 118 ASP A CA 1
ATOM 908 C C . ASP A 1 118 ? -3.180 0.127 3.116 1.00 98.31 118 ASP A C 1
ATOM 910 O O . ASP A 1 118 ? -2.691 -0.354 2.078 1.00 98.31 118 ASP A O 1
ATOM 914 N N . ILE A 1 119 ? -2.531 1.044 3.837 1.00 97.75 119 ILE A N 1
ATOM 915 C CA . ILE A 1 119 ? -1.183 1.494 3.487 1.00 97.75 119 ILE A CA 1
ATOM 916 C C . ILE A 1 119 ? -0.173 0.370 3.729 1.00 97.75 119 ILE A C 1
ATOM 918 O O . ILE A 1 119 ? 0.629 0.094 2.834 1.00 97.75 119 ILE A O 1
ATOM 922 N N . ILE A 1 120 ? -0.249 -0.341 4.861 1.00 98.56 120 ILE A N 1
ATOM 923 C CA . ILE A 1 120 ? 0.617 -1.49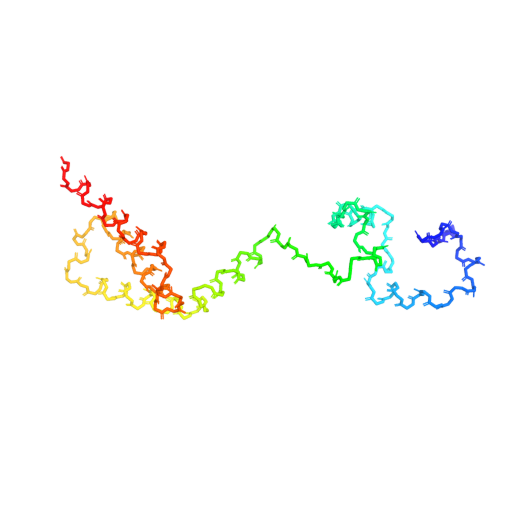3 5.160 1.00 98.56 120 ILE A CA 1
ATOM 924 C C . ILE A 1 120 ? 0.515 -2.552 4.055 1.00 98.56 120 ILE A C 1
ATOM 926 O O . ILE A 1 120 ? 1.544 -2.979 3.530 1.00 98.56 120 ILE A O 1
ATOM 930 N N . ALA A 1 121 ? -0.693 -2.914 3.605 1.00 98.38 121 ALA A N 1
ATOM 931 C CA . ALA A 1 121 ? -0.869 -3.827 2.468 1.00 98.38 121 ALA A CA 1
ATOM 932 C C . ALA A 1 121 ? -0.169 -3.332 1.194 1.00 98.38 121 ALA A C 1
ATOM 934 O O . ALA A 1 121 ? 0.409 -4.127 0.455 1.00 98.38 121 ALA A O 1
ATOM 935 N N . SER A 1 122 ? -0.193 -2.022 0.947 1.00 97.38 122 SER A N 1
ATOM 936 C CA . SER A 1 122 ? 0.452 -1.406 -0.220 1.00 97.38 122 SER A CA 1
ATOM 937 C C . SER A 1 122 ? 1.986 -1.359 -0.102 1.00 97.38 122 SER A C 1
ATOM 939 O O . SER A 1 122 ? 2.682 -1.227 -1.108 1.00 97.38 122 SER A O 1
ATOM 941 N N . LYS A 1 123 ? 2.540 -1.448 1.114 1.00 96.88 123 LYS A N 1
ATOM 942 C CA . LYS A 1 123 ? 3.986 -1.605 1.348 1.00 96.88 123 LYS A CA 1
ATOM 943 C C . LYS A 1 123 ? 4.404 -3.068 1.235 1.00 96.88 123 LYS A C 1
ATOM 945 O O . LYS A 1 123 ? 5.398 -3.359 0.579 1.00 96.88 123 LYS A O 1
ATOM 950 N N . ILE A 1 124 ? 3.596 -3.991 1.760 1.00 98.06 124 ILE A N 1
ATOM 951 C CA . ILE A 1 124 ? 3.797 -5.435 1.580 1.00 98.06 124 ILE A CA 1
ATOM 952 C C . ILE A 1 124 ? 3.783 -5.797 0.089 1.00 98.06 124 ILE A C 1
ATOM 954 O O . ILE A 1 124 ? 4.654 -6.529 -0.370 1.00 98.06 124 ILE A O 1
ATOM 958 N N . SER A 1 125 ? 2.866 -5.244 -0.710 1.00 97.12 125 SER A N 1
ATOM 959 C CA . SER A 1 125 ? 2.841 -5.521 -2.153 1.00 97.12 125 SER A CA 1
ATOM 960 C C . SER A 1 125 ? 4.108 -5.066 -2.884 1.00 97.12 125 SER A C 1
ATOM 962 O O . SER A 1 125 ? 4.541 -5.750 -3.811 1.00 97.12 125 SER A O 1
ATOM 964 N N . ARG A 1 126 ? 4.741 -3.964 -2.453 1.00 95.12 126 ARG A N 1
ATOM 965 C CA . ARG A 1 126 ? 6.040 -3.502 -2.978 1.00 95.12 126 ARG A CA 1
ATOM 966 C C . ARG A 1 126 ? 7.177 -4.465 -2.651 1.00 95.12 126 ARG A C 1
ATOM 968 O O . ARG A 1 126 ? 8.055 -4.629 -3.487 1.00 95.12 126 ARG A O 1
ATOM 975 N N . LEU A 1 127 ? 7.150 -5.094 -1.475 1.00 95.12 127 LEU A N 1
ATOM 976 C CA . LEU A 1 127 ? 8.114 -6.136 -1.103 1.00 95.12 127 LEU A CA 1
ATOM 977 C C . LEU A 1 127 ? 7.930 -7.397 -1.956 1.00 95.12 127 LEU A C 1
ATOM 979 O O . LEU A 1 127 ? 8.907 -8.025 -2.339 1.00 95.12 127 LEU A O 1
ATOM 983 N N . LEU A 1 128 ? 6.679 -7.760 -2.255 1.00 95.44 128 LEU A N 1
ATOM 984 C CA . LEU A 1 128 ? 6.350 -8.981 -3.000 1.00 95.44 128 LEU A CA 1
ATOM 985 C C . LEU A 1 128 ? 6.500 -8.846 -4.521 1.00 95.44 128 LEU A C 1
ATOM 987 O O . LEU A 1 128 ? 6.656 -9.856 -5.198 1.00 95.44 128 LEU A O 1
ATOM 991 N N . SER A 1 129 ? 6.423 -7.625 -5.056 1.00 91.19 129 SER A N 1
ATOM 992 C CA . SER A 1 129 ? 6.507 -7.364 -6.505 1.00 91.19 129 SER A CA 1
ATOM 993 C C . SER A 1 129 ? 7.850 -6.766 -6.934 1.00 91.19 129 SER A C 1
ATOM 995 O O . SER A 1 129 ? 8.119 -6.674 -8.127 1.00 91.19 129 SER A O 1
ATOM 997 N N . GLY A 1 130 ? 8.678 -6.339 -5.977 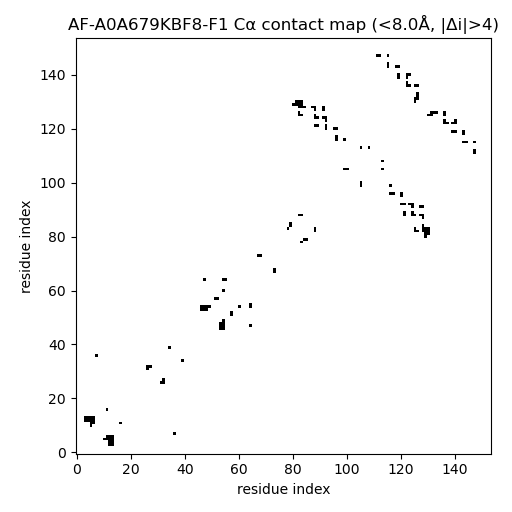1.00 89.81 130 GLY A N 1
ATOM 998 C CA . GLY A 1 130 ? 9.947 -5.659 -6.218 1.00 89.81 130 GLY A CA 1
ATOM 999 C C . GLY A 1 130 ? 11.058 -6.171 -5.310 1.00 89.81 130 GLY A C 1
ATOM 1000 O O . GLY A 1 130 ? 11.144 -7.366 -5.049 1.00 89.81 130 GLY A O 1
ATOM 1001 N N . ASP A 1 131 ? 11.915 -5.266 -4.838 1.00 88.81 131 ASP A N 1
ATOM 1002 C CA . ASP A 1 131 ? 13.046 -5.603 -3.968 1.00 88.81 131 ASP A CA 1
ATOM 1003 C C . ASP A 1 131 ? 12.624 -5.770 -2.488 1.00 88.81 131 ASP A C 1
ATOM 1005 O O . ASP A 1 131 ? 12.318 -4.772 -1.816 1.00 88.81 131 ASP A O 1
ATOM 1009 N N . PRO A 1 132 ? 12.644 -6.999 -1.930 1.00 92.19 132 PRO A N 1
ATOM 1010 C CA . PRO A 1 132 ? 12.310 -7.237 -0.527 1.00 92.19 132 PRO A CA 1
ATOM 1011 C C . PRO A 1 132 ? 13.389 -6.731 0.444 1.00 92.19 132 PRO A C 1
ATOM 1013 O O . PRO A 1 132 ? 13.106 -6.554 1.631 1.00 92.19 132 PRO A O 1
ATOM 1016 N N . ASN A 1 133 ? 14.609 -6.475 -0.041 1.00 92.88 133 ASN A N 1
ATOM 1017 C CA . ASN A 1 133 ? 15.723 -5.983 0.767 1.00 92.88 133 ASN A CA 1
ATOM 1018 C C . ASN A 1 133 ? 15.738 -4.455 0.880 1.00 92.88 133 ASN A C 1
ATOM 1020 O O . ASN A 1 133 ? 16.649 -3.906 1.498 1.00 92.88 133 ASN A O 1
ATOM 1024 N N . TYR A 1 134 ? 14.744 -3.755 0.322 1.00 91.38 134 TYR A N 1
ATOM 1025 C CA . TYR A 1 134 ? 14.640 -2.307 0.449 1.00 91.38 134 TYR A CA 1
ATOM 1026 C C . TYR A 1 134 ? 14.087 -1.912 1.837 1.00 91.38 134 TYR A C 1
ATOM 1028 O O . TYR A 1 134 ? 12.886 -2.070 2.087 1.00 91.38 134 TYR A O 1
ATOM 1036 N N . PRO A 1 135 ? 14.924 -1.379 2.753 1.00 94.56 135 PRO A N 1
ATOM 1037 C CA . PRO A 1 135 ? 14.570 -1.222 4.168 1.00 94.56 135 PRO A CA 1
ATOM 1038 C C . PRO A 1 135 ? 13.465 -0.188 4.417 1.00 94.56 135 PRO A C 1
ATOM 1040 O O . PRO A 1 135 ? 12.736 -0.294 5.399 1.00 94.56 135 PRO A O 1
ATOM 1043 N N . ASP A 1 136 ? 13.301 0.783 3.519 1.00 94.31 136 ASP A N 1
ATOM 1044 C CA . ASP A 1 136 ? 12.302 1.852 3.636 1.00 94.31 136 ASP A CA 1
ATOM 1045 C C . ASP A 1 136 ? 10.867 1.300 3.688 1.00 94.31 136 ASP A C 1
ATOM 1047 O O . ASP A 1 136 ? 10.064 1.727 4.511 1.00 94.31 136 ASP A O 1
ATOM 1051 N N . ASN A 1 137 ? 10.564 0.255 2.904 1.00 94.12 137 ASN A N 1
ATOM 1052 C CA . ASN A 1 137 ? 9.248 -0.393 2.934 1.00 94.12 137 ASN A CA 1
ATOM 1053 C C . ASN A 1 137 ? 8.949 -1.022 4.309 1.00 94.12 137 ASN A C 1
ATOM 1055 O O . ASN A 1 137 ? 7.806 -0.996 4.762 1.00 94.12 137 ASN A O 1
ATOM 1059 N N . TRP A 1 138 ? 9.959 -1.592 4.973 1.00 97.50 138 TRP A N 1
ATOM 1060 C CA . TRP A 1 138 ? 9.824 -2.155 6.320 1.00 97.50 138 TRP A CA 1
ATOM 1061 C C . TRP A 1 138 ? 9.663 -1.056 7.371 1.00 97.50 138 TRP A C 1
ATOM 1063 O O . TRP A 1 138 ? 8.834 -1.180 8.274 1.00 97.50 138 TRP A O 1
ATOM 1073 N N . HIS A 1 139 ? 10.415 0.036 7.221 1.00 98.00 139 HIS A N 1
ATOM 1074 C CA . HIS A 1 139 ? 10.307 1.205 8.084 1.00 98.00 139 HIS A CA 1
ATOM 1075 C C . HIS A 1 139 ? 8.919 1.855 7.994 1.00 98.00 139 HIS A C 1
ATOM 1077 O O . HIS A 1 139 ? 8.316 2.151 9.023 1.00 98.00 139 HIS A O 1
ATOM 1083 N N . ASP A 1 140 ? 8.362 1.985 6.787 1.00 97.44 140 ASP A N 1
ATOM 1084 C CA . ASP A 1 140 ? 6.988 2.446 6.575 1.00 97.44 140 ASP A CA 1
ATOM 1085 C C . ASP A 1 140 ? 5.971 1.574 7.327 1.00 97.44 140 ASP A C 1
ATOM 1087 O O . ASP A 1 140 ? 5.104 2.094 8.028 1.00 97.44 140 ASP A O 1
ATOM 1091 N N . ILE A 1 141 ? 6.075 0.243 7.204 1.00 98.44 141 ILE A N 1
ATOM 1092 C CA . ILE A 1 141 ? 5.165 -0.701 7.876 1.00 98.44 141 ILE A CA 1
ATOM 1093 C C . ILE A 1 141 ? 5.204 -0.494 9.393 1.00 98.44 141 ILE A C 1
ATOM 1095 O O . ILE A 1 141 ? 4.153 -0.390 10.029 1.00 98.44 141 ILE A O 1
ATOM 1099 N N . GLN A 1 142 ? 6.408 -0.386 9.961 1.00 98.44 142 GLN A N 1
ATOM 1100 C CA . GLN A 1 142 ? 6.594 -0.087 11.378 1.00 98.44 142 GLN A CA 1
ATOM 1101 C C . GLN A 1 142 ? 5.969 1.265 11.755 1.00 98.44 142 GLN A C 1
ATOM 1103 O O . GLN A 1 142 ? 5.286 1.360 12.774 1.00 98.44 142 GLN A O 1
ATOM 1108 N N . GLY A 1 143 ? 6.178 2.298 10.938 1.00 98.19 143 GLY A N 1
ATOM 1109 C CA . GLY A 1 143 ? 5.673 3.646 11.181 1.00 98.19 143 GLY A CA 1
ATOM 1110 C C . GLY A 1 143 ? 4.148 3.704 11.265 1.00 98.19 143 GLY A C 1
ATOM 1111 O O . GLY A 1 143 ? 3.609 4.242 12.230 1.00 98.19 143 GLY A O 1
ATOM 1112 N N . PHE A 1 144 ? 3.436 3.103 10.308 1.00 98.19 144 PHE A N 1
ATOM 1113 C CA . PHE A 1 144 ? 1.968 3.096 10.329 1.00 98.19 144 PHE A CA 1
ATOM 1114 C C . PHE A 1 144 ? 1.399 2.285 11.496 1.00 98.19 144 PHE A C 1
ATOM 1116 O O . PHE A 1 144 ? 0.430 2.721 12.116 1.00 98.19 144 PHE A O 1
ATOM 1123 N N . ALA A 1 145 ? 2.016 1.150 11.838 1.00 98.12 145 ALA A N 1
ATOM 1124 C CA . ALA A 1 145 ? 1.614 0.373 13.009 1.00 98.12 145 ALA A CA 1
ATOM 1125 C C . ALA A 1 145 ? 1.782 1.182 14.307 1.00 98.12 145 ALA A C 1
ATOM 1127 O O . ALA A 1 145 ? 0.861 1.244 15.123 1.00 98.12 145 ALA A O 1
ATOM 1128 N N . LYS A 1 146 ? 2.919 1.873 14.450 1.00 97.81 146 LYS A N 1
ATOM 1129 C CA . LYS A 1 146 ? 3.213 2.738 15.596 1.00 97.81 146 LYS A CA 1
ATOM 1130 C C . LYS A 1 146 ? 2.198 3.875 15.748 1.00 97.81 146 LYS A C 1
ATOM 1132 O O . LYS A 1 146 ? 1.727 4.123 16.851 1.00 97.81 146 LYS A O 1
ATOM 1137 N N . LEU A 1 147 ? 1.813 4.540 14.655 1.00 97.94 147 LEU A N 1
ATOM 1138 C CA . LEU A 1 147 ? 0.824 5.628 14.708 1.00 97.94 147 LEU A CA 1
ATOM 1139 C C . LEU A 1 147 ? -0.545 5.165 15.233 1.00 97.94 147 LEU A C 1
ATOM 1141 O O . LEU A 1 147 ? -1.222 5.922 15.931 1.00 97.94 147 LEU A O 1
ATOM 1145 N N . VAL A 1 148 ? -0.960 3.934 14.915 1.00 97.94 148 VAL A N 1
ATOM 1146 C CA . VAL A 1 148 ? -2.204 3.353 15.445 1.00 97.94 148 VAL A CA 1
ATOM 1147 C C . VAL A 1 148 ? -2.058 3.028 16.930 1.00 97.94 148 VAL A C 1
ATOM 1149 O O . VAL A 1 148 ? -2.914 3.415 17.723 1.00 97.94 148 VAL A O 1
ATOM 1152 N N . GLU A 1 149 ? -0.968 2.365 17.319 1.00 98.06 149 GLU A N 1
ATOM 1153 C CA . GLU A 1 149 ? -0.679 2.013 18.716 1.00 98.06 149 GLU A CA 1
ATOM 1154 C C . GLU A 1 149 ? -0.659 3.247 19.632 1.00 98.06 149 GLU A C 1
ATOM 1156 O O . GLU A 1 149 ? -1.335 3.281 20.664 1.00 98.06 149 GLU A O 1
ATOM 1161 N N . GLU A 1 150 ? 0.063 4.295 19.231 1.00 97.50 150 GLU A N 1
ATOM 1162 C CA . GLU A 1 150 ? 0.160 5.543 19.991 1.00 97.50 150 GLU A CA 1
ATOM 1163 C C . GLU A 1 150 ? -1.194 6.242 20.147 1.00 97.50 150 GLU A C 1
ATOM 1165 O O . GLU A 1 150 ? -1.418 6.952 21.129 1.00 97.50 150 GLU A O 1
ATOM 1170 N N . ARG A 1 151 ? -2.109 6.069 19.186 1.00 95.88 151 ARG A N 1
ATOM 1171 C CA . ARG A 1 151 ? -3.452 6.651 19.254 1.00 95.88 151 ARG A CA 1
ATOM 1172 C C . ARG A 1 151 ? -4.385 5.872 20.176 1.00 95.88 151 ARG A C 1
ATOM 1174 O O . ARG A 1 151 ? -5.227 6.498 20.807 1.00 95.88 151 ARG A O 1
ATOM 1181 N N . LEU A 1 152 ? -4.226 4.554 20.264 1.00 95.44 152 LEU A N 1
ATOM 1182 C CA . LEU A 1 152 ? -4.992 3.698 21.176 1.00 95.44 152 LEU A CA 1
ATOM 1183 C C . LEU A 1 152 ? -4.518 3.793 22.631 1.00 95.44 152 LEU A C 1
ATOM 1185 O O . LEU A 1 152 ? -5.264 3.446 23.540 1.00 95.44 152 LEU A O 1
ATOM 1189 N N . SER A 1 153 ? -3.286 4.253 22.845 1.00 90.00 153 SER A N 1
ATOM 1190 C CA . SER A 1 153 ? -2.667 4.382 24.170 1.00 90.00 153 SER A CA 1
ATOM 1191 C C . SER A 1 153 ? -2.909 5.748 24.835 1.00 90.00 153 SER A C 1
ATOM 1193 O O . SER A 1 153 ? -2.254 6.067 25.827 1.00 90.00 153 SER A O 1
ATOM 1195 N N . LYS A 1 154 ? -3.802 6.570 24.273 1.00 70.25 154 LYS A N 1
ATOM 1196 C CA . LYS A 1 154 ? -4.205 7.888 24.789 1.00 70.25 154 LYS A CA 1
ATOM 1197 C C . LYS A 1 154 ? -5.604 7.824 25.374 1.00 70.25 154 LYS A C 1
ATOM 1199 O O . LYS A 1 154 ? -5.802 8.482 26.417 1.00 70.25 154 LYS A O 1
#

Mean predicted aligned error: 17.3 Å

Radius of gyration: 28.21 Å; Cα contacts (8 Å, |Δi|>4): 96; chains: 1; bounding box: 52×52×78 Å

Sequence (154 aa):
MDQVKYCTFCGMKDSQCEGAVVEIEGCIKAGVYGMTRTQAMRNLHSAPKCVHGYVSECDQCGNPPQVSHCGLDATLEARGNRYGEFRDNAAVAQALKRVFRRSVKWDDLEDHQKEALDIIASKISRLLSGDPNYPDNWHDIQGF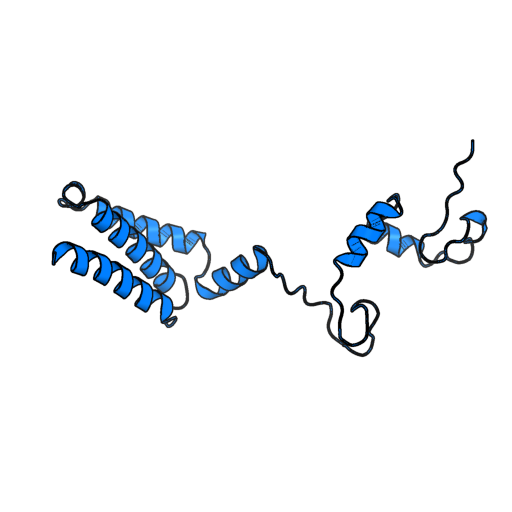AKLVEERLSK

pLDDT: mean 72.67, std 24.26, range [34.12, 98.56]

Nearest PDB structures (foldseek):
  8exf-assembly1_A  TM=2.891E-01  e=6.274E+00  Homo sapiens

Solvent-accessible surface area (backbone atoms only — not comparable to full-atom values): 9320 Å² total; per-residue (Å²): 134,84,82,86,56,60,44,88,90,80,68,46,51,57,93,76,48,86,85,54,74,81,55,55,61,56,42,57,77,66,70,56,77,87,67,53,76,73,62,56,56,60,58,61,76,70,55,70,68,53,102,88,42,54,60,93,76,43,88,83,59,90,62,77,86,74,77,75,53,91,45,70,65,44,54,50,50,60,44,34,77,44,27,26,55,64,70,58,20,50,51,47,19,53,51,49,45,50,56,53,65,67,39,96,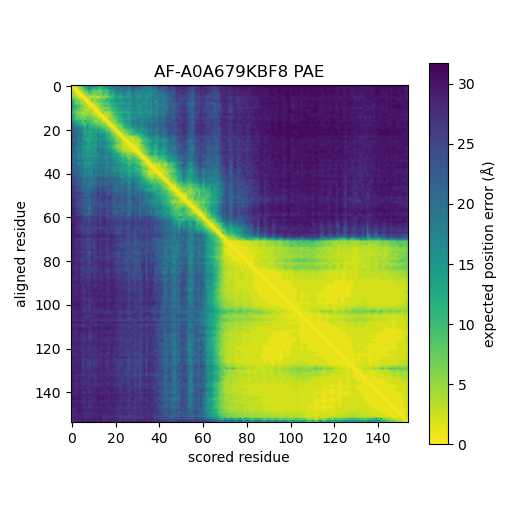58,43,83,79,49,51,71,69,54,52,49,38,52,50,52,38,32,50,35,53,16,31,37,76,42,32,49,67,83,48,63,65,49,56,51,50,43,52,50,42,53,48,58,49,52,62,61,75,74,109

Secondary structure (DSSP, 8-state):
-----B-TTT--BGGG-TT-TTTHHHHHHTT-TT--HHHHHHHHTTS-EETTEEGGG-TTS-S-------SHHHHHHHHHHHH--HHHHHHHHHHHHHHHHTSTTTTTS-HHHHHHHHHHHHHHHHHHHS-TT-HHHHHHHHHHHHHHHHHHT-